Protein AF-A0AAU2X0P8-F1 (afdb_monomer_lite)

pLDDT: mean 92.14, std 5.9, range [72.81, 98.25]

Sequence (79 aa):
MYRYRCGQCCTTSPSVVSRTRLAEERTRHRDRFHGGHIPDGERVIEPRPFAPSDIPATQWIAGALLILAIVALAMIRHL

Foldseek 3Di:
DKWWADPVVRDIDDDDDDPVVRVVVVQVCCVVPVVSDDHPPIDIDDDDDDDPVNDDPVNVVVVVVVVVVVVVVVVVVVD

Radius of gyration: 22.88 Å; chains: 1; bounding box: 51×17×59 Å

Secondary structure (DSSP, 8-state):
-BEEE-TTT--BPPPBSSHHHHHHHHHHHHHHHSTT---TT-EEEPPPPP-GGGS-HHHHHHHHHHHHHHHHHHHHHH-

Structure (mmCIF, N/CA/C/O backbone):
data_AF-A0AAU2X0P8-F1
#
_entry.id   AF-A0AAU2X0P8-F1
#
loop_
_atom_site.group_PDB
_atom_site.id
_atom_site.type_symbol
_atom_site.label_atom_id
_atom_site.label_alt_id
_atom_site.label_comp_id
_atom_site.label_asym_id
_atom_site.label_entity_id
_atom_site.label_seq_id
_atom_site.pdbx_PDB_ins_code
_atom_site.Cartn_x
_atom_site.Cartn_y
_atom_site.Cartn_z
_atom_site.occupancy
_atom_site.B_iso_or_equiv
_atom_site.auth_seq_id
_atom_site.auth_comp_id
_atom_site.auth_asym_id
_atom_site.auth_atom_id
_atom_site.pdbx_PDB_model_num
ATOM 1 N N . MET A 1 1 ? -3.513 -1.532 -3.223 1.00 84.81 1 MET A N 1
ATOM 2 C CA . MET A 1 1 ? -4.256 -0.815 -2.165 1.00 84.81 1 MET A CA 1
ATOM 3 C C . MET A 1 1 ? -4.614 -1.800 -1.065 1.00 84.81 1 MET A C 1
ATOM 5 O O . MET A 1 1 ? -4.872 -2.953 -1.384 1.00 84.81 1 MET A O 1
ATOM 9 N N . TYR A 1 2 ? -4.607 -1.362 0.189 1.00 93.44 2 TYR A N 1
ATOM 10 C CA . TYR A 1 2 ? -4.813 -2.193 1.374 1.00 93.44 2 TYR A CA 1
ATOM 11 C C . TYR A 1 2 ? -6.128 -1.839 2.062 1.00 93.44 2 TYR A C 1
ATOM 13 O O . TYR A 1 2 ? -6.564 -0.687 2.007 1.00 93.44 2 TYR A O 1
ATOM 21 N N . ARG A 1 3 ? -6.746 -2.815 2.730 1.00 95.06 3 ARG A N 1
ATOM 22 C CA . ARG A 1 3 ? -7.944 -2.607 3.552 1.00 95.06 3 ARG A CA 1
ATOM 23 C C . ARG A 1 3 ? -7.829 -3.368 4.861 1.00 95.06 3 ARG A C 1
ATOM 25 O O . ARG A 1 3 ? -7.301 -4.480 4.904 1.00 95.06 3 ARG A O 1
ATOM 32 N N . TYR A 1 4 ? -8.342 -2.757 5.915 1.00 93.12 4 TYR A N 1
ATOM 33 C CA . TYR A 1 4 ? -8.435 -3.349 7.237 1.00 93.12 4 TYR A CA 1
ATOM 34 C C . TYR A 1 4 ? -9.831 -3.950 7.420 1.00 93.12 4 TYR A C 1
ATOM 36 O O . TYR A 1 4 ? -10.819 -3.294 7.086 1.00 93.12 4 TYR A O 1
ATOM 44 N N . ARG A 1 5 ? -9.930 -5.177 7.947 1.00 94.06 5 ARG A N 1
ATOM 45 C CA . ARG A 1 5 ? -11.211 -5.800 8.301 1.00 94.06 5 ARG A CA 1
ATOM 46 C C . ARG A 1 5 ? -11.181 -6.308 9.738 1.00 94.06 5 ARG A C 1
ATOM 48 O O . ARG A 1 5 ? -10.355 -7.152 10.087 1.00 94.06 5 ARG A O 1
ATOM 55 N N . CYS A 1 6 ? -12.130 -5.837 10.543 1.00 93.19 6 CYS A N 1
ATOM 56 C CA . CYS A 1 6 ? -12.369 -6.379 11.876 1.00 93.19 6 CYS A CA 1
ATOM 57 C C . CYS A 1 6 ? -13.362 -7.544 11.777 1.00 93.19 6 CYS A C 1
ATOM 59 O O . CYS A 1 6 ? -14.476 -7.367 11.279 1.00 93.19 6 CYS A O 1
ATOM 61 N N . GLY A 1 7 ? -12.967 -8.732 12.243 1.00 90.12 7 GLY A N 1
ATOM 62 C CA . GLY A 1 7 ? -13.839 -9.910 12.256 1.00 90.12 7 GLY A CA 1
ATOM 63 C C . GLY A 1 7 ? -15.037 -9.740 13.191 1.00 90.12 7 GLY A C 1
ATOM 64 O O . GLY A 1 7 ? -16.161 -10.044 12.808 1.00 90.12 7 GLY A O 1
ATOM 65 N N . GLN A 1 8 ? -14.810 -9.171 14.375 1.00 91.19 8 GLN A N 1
ATOM 66 C CA . GLN A 1 8 ? -15.834 -9.000 15.407 1.00 91.19 8 GLN A CA 1
ATOM 67 C C . GLN A 1 8 ? -16.867 -7.915 15.062 1.00 91.19 8 GLN A C 1
ATOM 69 O O . GLN A 1 8 ? -18.063 -8.128 15.224 1.00 91.19 8 GLN A O 1
ATOM 74 N N . CYS A 1 9 ? -16.429 -6.761 14.547 1.00 91.56 9 CYS A N 1
ATOM 75 C CA . CYS A 1 9 ? -17.342 -5.678 14.154 1.00 91.56 9 CYS A CA 1
ATOM 76 C C . CYS A 1 9 ? -17.966 -5.886 12.767 1.00 91.56 9 CYS 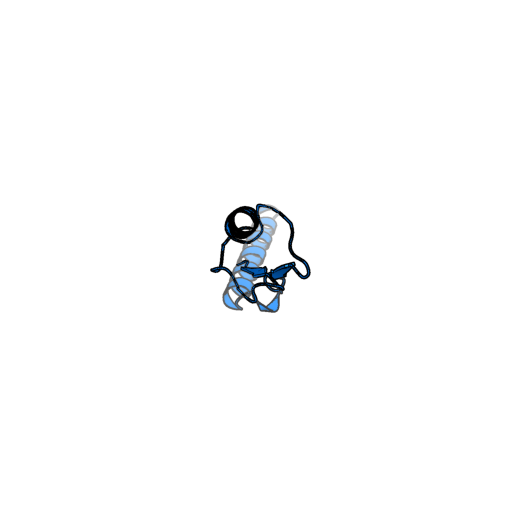A C 1
ATOM 78 O O . CYS A 1 9 ? -18.860 -5.136 12.389 1.00 91.56 9 CYS A O 1
ATOM 80 N N . CYS A 1 10 ? -17.451 -6.834 11.974 1.00 90.62 10 CYS A N 1
ATOM 81 C CA . CYS A 1 10 ? -17.801 -7.021 10.562 1.00 90.62 10 CYS A CA 1
ATOM 82 C C . CYS A 1 10 ? -17.625 -5.762 9.685 1.00 90.62 10 CYS A C 1
ATOM 84 O O . CYS A 1 10 ? -18.170 -5.684 8.584 1.00 90.62 10 CYS A O 1
ATOM 86 N N . THR A 1 11 ? -16.824 -4.789 10.127 1.00 91.00 11 THR A N 1
ATOM 87 C CA . THR A 1 11 ? -16.533 -3.555 9.390 1.00 91.00 11 THR A CA 1
ATOM 88 C C . THR A 1 11 ? -15.280 -3.705 8.530 1.00 91.00 11 THR A C 1
ATOM 90 O O . THR A 1 11 ? -14.329 -4.406 8.885 1.00 91.00 11 THR A O 1
ATOM 93 N N . THR A 1 12 ? -15.273 -3.028 7.380 1.00 94.88 12 THR A N 1
ATOM 94 C CA . THR A 1 12 ? -14.100 -2.916 6.500 1.00 94.88 12 THR A CA 1
ATOM 95 C C . THR A 1 12 ? -13.760 -1.443 6.313 1.00 94.88 12 THR A C 1
ATOM 97 O O . THR A 1 12 ? -14.646 -0.639 6.028 1.00 94.88 12 THR A O 1
ATOM 100 N N . SER A 1 13 ? -12.489 -1.082 6.477 1.00 93.56 13 SER A N 1
ATOM 101 C CA . SER A 1 13 ? -12.026 0.295 6.315 1.00 93.56 13 SER A CA 1
ATOM 102 C C . SER A 1 13 ? -12.110 0.762 4.855 1.00 93.56 13 SER A C 1
ATOM 104 O O . SER A 1 13 ? -12.103 -0.058 3.921 1.00 93.56 13 SER A O 1
ATOM 106 N N . PRO A 1 14 ? -12.077 2.086 4.624 1.00 94.81 14 PRO A N 1
ATOM 107 C CA . PRO A 1 14 ? -11.687 2.631 3.334 1.00 94.81 14 PRO A CA 1
ATOM 108 C C . PRO A 1 14 ? -10.342 2.064 2.853 1.00 94.81 14 PRO A C 1
ATOM 110 O O . PRO A 1 14 ? -9.512 1.585 3.632 1.00 94.81 14 PRO A O 1
ATOM 113 N N . SER A 1 15 ? -10.150 2.114 1.538 1.00 95.19 15 SER A N 1
ATOM 114 C CA . SER A 1 15 ? -8.933 1.663 0.866 1.00 95.19 15 SER A CA 1
ATOM 115 C C . SER A 1 15 ? -7.785 2.645 1.099 1.00 95.19 15 SER A C 1
ATOM 117 O O . SER A 1 15 ? -7.967 3.845 0.909 1.00 95.19 15 SER A O 1
ATOM 119 N N . VAL A 1 16 ? -6.598 2.146 1.448 1.00 96.12 16 VAL A N 1
ATOM 120 C CA . VAL A 1 16 ? -5.395 2.967 1.659 1.00 96.12 16 VAL A CA 1
ATOM 121 C C . VAL A 1 16 ? -4.235 2.532 0.765 1.00 96.12 16 VAL A C 1
ATOM 123 O O . VAL A 1 16 ? -4.165 1.398 0.283 1.00 96.12 16 VAL A O 1
ATOM 126 N N . VAL A 1 17 ? -3.305 3.451 0.513 1.00 94.56 17 VAL A N 1
ATOM 127 C CA . VAL A 1 17 ? -2.209 3.243 -0.449 1.00 94.56 17 VAL A CA 1
ATOM 128 C C . VAL A 1 17 ? -0.977 2.561 0.150 1.00 94.56 17 VAL A C 1
ATOM 130 O O . VAL A 1 17 ? -0.189 1.991 -0.598 1.00 94.56 17 VAL A O 1
ATOM 133 N N . SER A 1 18 ? -0.819 2.554 1.477 1.00 94.12 18 SER A N 1
ATOM 134 C CA . SER A 1 18 ? 0.368 2.001 2.143 1.00 94.12 18 SER A CA 1
ATOM 135 C C . SER A 1 18 ? 0.034 1.182 3.390 1.00 94.12 18 SER A C 1
ATOM 137 O O . SER A 1 18 ? -1.020 1.352 4.007 1.00 94.12 18 SER A O 1
ATOM 139 N N . ARG A 1 19 ? 0.971 0.308 3.783 1.00 93.44 19 ARG A N 1
ATOM 140 C CA . ARG A 1 19 ? 0.884 -0.490 5.018 1.00 93.44 19 ARG A CA 1
ATOM 141 C C . ARG A 1 19 ? 0.909 0.376 6.281 1.00 93.44 19 ARG A C 1
ATOM 143 O O . ARG A 1 19 ? 0.229 0.045 7.244 1.00 93.44 19 ARG A O 1
ATOM 150 N N . THR A 1 20 ? 1.620 1.503 6.268 1.00 95.75 20 THR A N 1
ATOM 151 C CA . THR A 1 20 ? 1.640 2.447 7.397 1.00 95.75 20 THR A CA 1
ATOM 152 C C . THR A 1 20 ? 0.260 3.052 7.638 1.00 95.75 20 THR A C 1
ATOM 154 O O . THR A 1 20 ? -0.258 2.969 8.746 1.00 95.75 20 THR A O 1
ATOM 157 N N . ARG A 1 21 ? -0.400 3.551 6.582 1.00 96.19 21 ARG A N 1
ATOM 158 C CA . ARG A 1 21 ? -1.772 4.075 6.690 1.00 96.19 21 ARG A CA 1
ATOM 159 C C . ARG A 1 21 ? -2.765 2.999 7.124 1.00 96.19 21 ARG A C 1
ATOM 161 O O . ARG A 1 21 ? -3.698 3.279 7.862 1.00 96.19 21 ARG A O 1
ATOM 168 N N . LEU A 1 22 ? -2.553 1.754 6.700 1.00 96.31 22 LEU A N 1
ATOM 169 C CA . LEU A 1 22 ? -3.366 0.630 7.156 1.00 96.31 22 LEU A CA 1
ATOM 170 C C . LEU A 1 22 ? -3.211 0.388 8.667 1.00 96.31 22 LEU A C 1
ATOM 172 O O . LEU A 1 22 ? -4.199 0.119 9.347 1.00 96.31 22 LEU A O 1
ATOM 176 N N . ALA A 1 23 ? -1.986 0.484 9.191 1.00 94.94 23 ALA A N 1
ATOM 177 C CA . ALA A 1 23 ? -1.725 0.355 10.620 1.00 94.94 23 ALA A CA 1
ATOM 178 C C . ALA A 1 23 ? -2.399 1.481 11.421 1.00 94.94 23 ALA A C 1
ATOM 180 O O . ALA A 1 23 ? -2.990 1.202 12.459 1.00 94.94 23 ALA A O 1
ATOM 181 N N . GLU A 1 24 ? -2.385 2.716 10.913 1.00 96.25 24 GLU A N 1
ATOM 182 C CA . GLU A 1 24 ? -3.102 3.852 11.513 1.00 96.25 24 GLU A CA 1
ATOM 183 C C . GLU A 1 24 ? -4.621 3.614 11.566 1.00 96.25 24 GLU A C 1
ATOM 185 O O . GLU A 1 24 ? -5.230 3.779 12.621 1.00 96.25 24 GLU A O 1
ATOM 190 N N . GLU A 1 25 ? -5.237 3.175 10.460 1.00 95.50 25 GLU A N 1
ATOM 191 C CA . GLU A 1 25 ? -6.673 2.846 10.401 1.00 95.50 25 GLU A CA 1
ATOM 192 C C . GLU A 1 25 ? -7.057 1.770 11.425 1.00 95.50 25 GLU A C 1
ATOM 194 O O . GLU A 1 25 ? -8.053 1.895 12.142 1.00 95.50 25 GLU A O 1
ATOM 199 N N . ARG A 1 26 ? -6.236 0.723 11.514 1.00 93.94 26 ARG A N 1
ATOM 200 C CA . ARG A 1 26 ? -6.395 -0.385 12.455 1.00 93.94 26 ARG A CA 1
ATOM 201 C C . ARG A 1 26 ? -6.289 0.081 13.904 1.00 93.94 26 ARG A C 1
ATOM 203 O O . ARG A 1 26 ? -7.168 -0.237 14.700 1.00 93.94 26 ARG A O 1
ATOM 210 N N . THR A 1 27 ? -5.254 0.846 14.246 1.00 95.31 27 THR A N 1
ATOM 211 C CA . THR A 1 27 ? -5.069 1.388 15.600 1.00 95.31 27 THR A CA 1
ATOM 212 C C . THR A 1 27 ? -6.225 2.308 15.977 1.00 95.31 27 THR A C 1
ATOM 214 O O . THR A 1 27 ? -6.861 2.087 17.002 1.00 95.31 27 THR A O 1
ATOM 217 N N . ARG A 1 28 ? -6.616 3.235 15.092 1.00 95.44 28 ARG A N 1
ATOM 218 C CA . ARG A 1 28 ? -7.764 4.124 15.327 1.00 95.44 28 ARG A CA 1
ATOM 219 C C . ARG A 1 28 ? -9.056 3.346 15.588 1.00 95.44 28 ARG A C 1
ATOM 221 O O . ARG A 1 28 ? -9.849 3.740 16.441 1.00 95.44 28 ARG A O 1
ATOM 228 N N . HIS A 1 29 ? -9.296 2.261 14.847 1.00 95.44 29 HIS A N 1
ATOM 229 C CA . HIS A 1 29 ? -10.453 1.391 15.078 1.00 95.44 29 HIS A CA 1
ATOM 230 C C . HIS A 1 29 ? -10.382 0.717 16.452 1.00 95.44 29 HIS A C 1
ATOM 232 O O . HIS A 1 29 ? -11.368 0.736 17.188 1.00 95.44 29 HIS A O 1
ATOM 238 N N . ARG A 1 30 ? -9.224 0.152 16.814 1.00 94.38 30 ARG A N 1
ATOM 239 C CA . ARG A 1 30 ? -9.022 -0.499 18.116 1.00 94.38 30 ARG A CA 1
ATOM 240 C C . ARG A 1 30 ? -9.239 0.465 19.268 1.00 94.38 30 ARG A C 1
ATOM 242 O O . ARG A 1 30 ? -9.987 0.135 20.180 1.00 94.38 30 ARG A O 1
ATOM 249 N N . ASP A 1 31 ? -8.664 1.656 19.204 1.00 96.31 31 ASP A N 1
ATOM 250 C CA . ASP A 1 31 ? -8.785 2.648 20.274 1.00 96.31 31 ASP A CA 1
ATOM 251 C C . ASP A 1 31 ? -10.243 3.066 20.480 1.00 96.31 31 ASP A C 1
ATOM 253 O O . ASP A 1 31 ? -10.718 3.171 21.608 1.00 96.31 31 ASP A O 1
ATOM 257 N N . ARG A 1 32 ? -10.992 3.233 19.383 1.00 95.50 32 ARG A N 1
ATOM 258 C CA . ARG A 1 32 ? -12.380 3.702 19.432 1.00 95.50 32 ARG A CA 1
ATOM 259 C C . ARG A 1 32 ? -13.394 2.627 19.828 1.00 95.50 32 ARG A C 1
ATOM 261 O O . ARG A 1 32 ? -14.384 2.962 20.470 1.00 95.50 32 ARG A O 1
ATOM 268 N N . PHE A 1 33 ? -13.193 1.376 19.411 1.00 94.31 33 PHE A N 1
ATOM 269 C CA . PHE A 1 33 ? -14.207 0.315 19.542 1.00 94.31 33 PHE A CA 1
ATOM 270 C C . PHE A 1 33 ? -13.784 -0.865 20.423 1.00 94.31 33 PHE A C 1
ATOM 272 O O . PHE A 1 33 ? -14.640 -1.636 20.846 1.00 94.31 33 PHE A O 1
ATOM 279 N N . HIS A 1 34 ? -12.490 -1.006 20.713 1.00 93.25 34 HIS A N 1
ATOM 280 C CA . HIS A 1 34 ? -11.928 -2.118 21.487 1.00 93.25 34 HIS A CA 1
ATOM 281 C C . HIS A 1 34 ? -10.998 -1.650 22.621 1.00 93.25 34 HIS A C 1
ATOM 283 O O . HIS A 1 34 ? -10.250 -2.459 23.161 1.00 93.25 34 HIS A O 1
ATOM 289 N N . GLY A 1 35 ? -10.998 -0.356 22.971 1.00 93.12 35 GLY A N 1
ATOM 290 C CA . GLY A 1 35 ? -10.138 0.194 24.029 1.00 93.12 35 GLY A CA 1
ATOM 291 C C . GLY A 1 35 ? -8.635 0.035 23.761 1.00 93.12 35 GLY A C 1
ATOM 292 O O . GLY A 1 35 ? -7.848 -0.040 24.697 1.00 93.12 35 GLY A O 1
ATOM 293 N N . GLY A 1 36 ? -8.243 -0.084 22.490 1.00 90.69 36 GLY A N 1
ATOM 294 C CA . GLY A 1 36 ? -6.863 -0.332 22.060 1.00 90.69 36 GLY A CA 1
ATOM 295 C C . GLY A 1 36 ? -6.476 -1.815 21.999 1.00 90.69 36 GLY A C 1
ATOM 296 O O . GLY A 1 36 ? -5.412 -2.155 21.476 1.00 90.69 36 GLY A O 1
ATOM 297 N N . HIS A 1 37 ? -7.341 -2.723 22.462 1.00 88.12 37 HIS A N 1
ATOM 298 C CA . HIS A 1 37 ? -7.081 -4.159 22.413 1.00 88.12 37 HIS 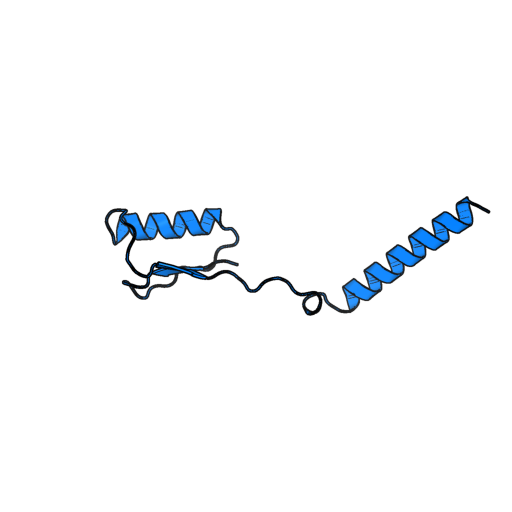A CA 1
ATOM 299 C C . HIS A 1 37 ? -7.195 -4.723 20.994 1.00 88.12 37 HIS A C 1
ATOM 301 O O . HIS A 1 37 ? -7.862 -4.164 20.121 1.00 88.12 37 HIS A O 1
ATOM 307 N N . ILE A 1 38 ? -6.513 -5.847 20.765 1.00 85.50 38 ILE A N 1
ATOM 308 C CA . ILE A 1 38 ? -6.548 -6.574 19.496 1.00 85.50 38 ILE A CA 1
ATOM 309 C C . ILE A 1 38 ? -7.766 -7.506 19.516 1.00 85.50 38 ILE A C 1
ATOM 311 O O . ILE A 1 38 ? -7.769 -8.438 20.317 1.00 85.50 38 ILE A O 1
ATOM 315 N N . PRO A 1 39 ? -8.793 -7.270 18.683 1.00 82.69 39 PRO A N 1
ATOM 316 C CA . PRO A 1 39 ? -9.959 -8.138 18.613 1.00 82.69 39 PRO A CA 1
ATOM 317 C C . PRO A 1 39 ? -9.647 -9.457 17.900 1.00 82.69 39 PRO A C 1
ATOM 319 O O . PRO A 1 39 ? -8.811 -9.524 16.992 1.00 82.69 39 PRO A O 1
ATOM 322 N N . ASP A 1 40 ? -10.393 -10.497 18.258 1.00 81.50 40 ASP A N 1
ATOM 323 C CA . ASP A 1 40 ? -10.290 -11.795 17.602 1.00 81.50 40 ASP A CA 1
ATOM 324 C C . ASP A 1 40 ? -10.716 -11.723 16.128 1.00 81.50 40 ASP A C 1
ATOM 326 O O . ASP A 1 40 ? -11.656 -11.023 15.733 1.00 81.50 40 ASP A O 1
ATOM 330 N N . GLY A 1 41 ? -10.012 -12.478 15.282 1.00 73.94 41 GLY A N 1
ATOM 331 C CA . GLY A 1 41 ? -10.340 -12.595 13.860 1.00 73.94 41 GLY A CA 1
ATOM 332 C C . GLY A 1 41 ? -10.050 -11.345 13.023 1.00 73.94 41 GLY A C 1
ATOM 333 O O . GLY A 1 41 ? -10.515 -11.261 11.884 1.00 73.94 41 GLY A O 1
ATOM 334 N N . GLU A 1 42 ? -9.289 -10.386 13.552 1.00 75.50 42 GLU A N 1
ATOM 335 C CA . GLU A 1 42 ? -8.765 -9.250 12.798 1.00 75.50 42 GLU A CA 1
ATOM 336 C C . GLU A 1 42 ? -7.866 -9.707 11.633 1.00 75.50 42 GLU A C 1
ATOM 338 O O . GLU A 1 42 ? -6.983 -10.547 11.818 1.00 75.50 42 GLU A O 1
ATOM 343 N N . ARG A 1 43 ? -8.072 -9.168 10.419 1.00 79.56 43 ARG A N 1
ATOM 344 C CA . ARG A 1 43 ? -7.252 -9.521 9.244 1.00 79.56 43 ARG A CA 1
ATOM 345 C C . ARG A 1 43 ? -6.927 -8.314 8.373 1.00 79.56 43 ARG A C 1
ATOM 347 O O . ARG A 1 43 ? -7.753 -7.427 8.146 1.00 79.56 43 ARG A O 1
ATOM 354 N N . VAL A 1 44 ? -5.717 -8.334 7.819 1.00 80.69 44 VAL A N 1
ATOM 355 C CA . VAL A 1 44 ? -5.302 -7.445 6.733 1.00 80.69 44 VAL A CA 1
ATOM 356 C C . VAL A 1 44 ? -5.674 -8.093 5.406 1.00 80.69 44 VAL A C 1
ATOM 358 O O . VAL A 1 44 ? -5.290 -9.230 5.144 1.00 80.69 44 VAL A O 1
ATOM 361 N N . ILE A 1 45 ? -6.408 -7.366 4.565 1.00 84.19 45 ILE A N 1
ATOM 362 C CA . ILE A 1 45 ? -6.674 -7.789 3.190 1.00 84.19 45 ILE A CA 1
ATOM 363 C C . ILE A 1 45 ? -5.585 -7.173 2.314 1.00 84.19 45 ILE A C 1
ATOM 365 O O . ILE A 1 45 ? -5.580 -5.963 2.057 1.00 84.19 45 ILE A O 1
ATOM 369 N N . GLU A 1 46 ? -4.636 -8.009 1.901 1.00 85.19 46 GLU A N 1
ATOM 370 C CA . GLU A 1 46 ? -3.565 -7.609 0.995 1.00 85.19 46 GLU A CA 1
ATOM 371 C C . GLU A 1 46 ? -4.057 -7.587 -0.459 1.00 85.19 46 GLU A C 1
ATOM 373 O O . GLU A 1 46 ? -4.895 -8.405 -0.850 1.00 85.19 46 GLU A O 1
ATOM 378 N N . PRO A 1 47 ? -3.566 -6.644 -1.281 1.00 81.25 47 PRO A N 1
ATOM 379 C CA . PRO A 1 47 ? -3.795 -6.710 -2.715 1.00 81.25 47 PRO A CA 1
ATOM 380 C C . PRO A 1 47 ? -3.151 -7.978 -3.287 1.00 81.25 47 PRO A C 1
ATOM 382 O O . PRO A 1 47 ? -2.113 -8.425 -2.795 1.00 81.25 47 PRO A O 1
ATOM 385 N N . ARG A 1 48 ? -3.736 -8.531 -4.358 1.00 87.75 48 ARG A N 1
ATOM 386 C CA . ARG A 1 48 ? -3.104 -9.646 -5.073 1.00 87.75 48 ARG A CA 1
ATOM 387 C C . ARG A 1 48 ? -1.687 -9.247 -5.521 1.00 87.75 48 ARG A C 1
ATOM 389 O O . ARG A 1 48 ? -1.504 -8.091 -5.919 1.00 87.75 48 ARG A O 1
ATOM 396 N N . PRO A 1 49 ? -0.708 -10.167 -5.479 1.00 85.81 49 PRO A N 1
ATOM 397 C CA . PRO A 1 49 ? 0.618 -9.907 -6.019 1.00 85.81 49 PRO A CA 1
ATOM 398 C C . PRO A 1 49 ? 0.545 -9.474 -7.484 1.00 85.81 49 PRO A C 1
ATOM 400 O O . PRO A 1 49 ? -0.317 -9.936 -8.236 1.00 85.81 49 PRO A O 1
ATOM 403 N N . PHE A 1 50 ? 1.459 -8.587 -7.871 1.00 88.38 50 PHE A N 1
ATOM 404 C CA . PHE A 1 50 ? 1.631 -8.187 -9.262 1.00 88.38 50 PHE A CA 1
ATOM 405 C C . PHE A 1 50 ? 2.157 -9.374 -10.075 1.00 88.38 50 PHE A C 1
ATOM 407 O O . PHE A 1 50 ? 3.139 -10.005 -9.682 1.00 88.38 50 PHE A O 1
ATOM 414 N N . ALA A 1 51 ? 1.509 -9.676 -11.194 1.00 91.50 51 ALA A N 1
ATOM 415 C CA . ALA A 1 51 ? 1.886 -10.743 -12.110 1.00 91.50 51 ALA A CA 1
ATOM 416 C C . ALA A 1 51 ? 2.410 -10.163 -13.437 1.00 91.50 51 ALA A C 1
ATOM 418 O O . ALA A 1 51 ? 1.983 -9.083 -13.840 1.00 91.50 51 ALA A O 1
ATOM 419 N N . PRO A 1 52 ? 3.272 -10.880 -14.186 1.00 90.12 52 PRO A N 1
ATOM 420 C CA . PRO A 1 52 ? 3.725 -10.433 -15.509 1.00 90.12 52 PRO A CA 1
ATOM 421 C C . PRO A 1 52 ? 2.583 -10.148 -16.499 1.00 90.12 52 PRO A C 1
ATOM 423 O O . PRO A 1 52 ? 2.720 -9.293 -17.371 1.00 90.12 52 PRO A O 1
ATOM 426 N N . SER A 1 53 ? 1.442 -10.826 -16.339 1.00 91.38 53 SER A N 1
ATOM 427 C CA . SER A 1 53 ? 0.219 -10.598 -17.118 1.00 91.38 53 SER A CA 1
ATOM 428 C C . SER A 1 53 ? -0.458 -9.252 -16.837 1.00 91.38 53 SER A C 1
ATOM 430 O O . SER A 1 53 ? -1.320 -8.841 -17.605 1.00 91.38 53 SER A O 1
ATOM 432 N N . ASP A 1 54 ? -0.099 -8.574 -15.744 1.00 91.88 54 ASP A N 1
ATOM 433 C CA . ASP A 1 54 ? -0.628 -7.251 -15.396 1.00 91.88 54 ASP A CA 1
ATOM 434 C C . ASP A 1 54 ? 0.071 -6.117 -16.164 1.00 91.88 54 ASP A C 1
ATOM 436 O O . ASP A 1 54 ? -0.372 -4.971 -16.102 1.00 91.88 54 ASP A O 1
ATOM 440 N N . ILE A 1 55 ? 1.156 -6.422 -16.888 1.00 92.81 55 ILE A N 1
ATOM 441 C CA . ILE A 1 55 ? 1.896 -5.467 -17.717 1.00 92.81 55 ILE A CA 1
ATOM 442 C C . ILE A 1 55 ? 1.207 -5.359 -19.092 1.00 92.81 55 ILE A C 1
ATOM 444 O O . ILE A 1 55 ? 1.137 -6.356 -19.816 1.00 92.81 55 ILE A O 1
ATOM 448 N N . PRO A 1 56 ? 0.734 -4.168 -19.509 1.00 95.12 56 PRO A N 1
ATOM 449 C CA . PRO A 1 56 ? 0.187 -3.946 -20.844 1.00 95.12 56 PRO A CA 1
ATOM 450 C C . PRO A 1 56 ? 1.160 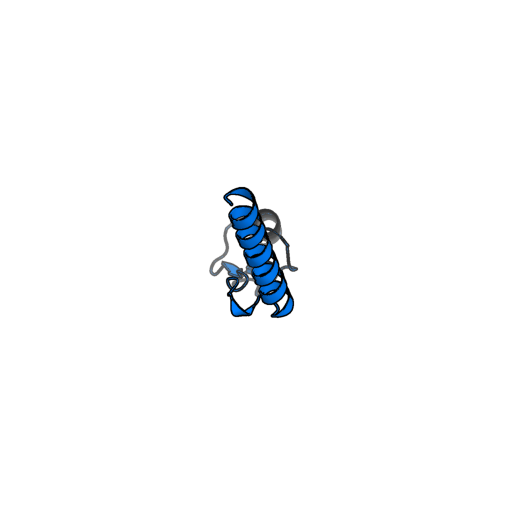-4.349 -21.957 1.00 95.12 56 PRO A C 1
ATOM 452 O O . PRO A 1 56 ? 2.356 -4.059 -21.891 1.00 95.12 56 PRO A O 1
ATOM 455 N N . ALA A 1 57 ? 0.639 -4.932 -23.041 1.00 94.00 57 ALA A N 1
ATOM 456 C CA . ALA A 1 57 ? 1.447 -5.349 -24.193 1.00 94.00 57 ALA A CA 1
ATOM 457 C C . ALA A 1 57 ? 2.297 -4.203 -24.779 1.00 94.00 57 ALA A C 1
ATOM 459 O O . ALA A 1 57 ? 3.426 -4.417 -25.215 1.00 94.00 57 ALA A O 1
ATOM 460 N N . THR A 1 58 ? 1.791 -2.969 -24.734 1.00 95.75 58 THR A N 1
ATOM 461 C CA . THR A 1 58 ? 2.515 -1.770 -25.181 1.00 95.75 58 THR A CA 1
ATOM 462 C C . THR A 1 58 ? 3.790 -1.514 -24.378 1.00 95.75 58 THR A C 1
ATOM 464 O O . THR A 1 58 ? 4.799 -1.118 -24.958 1.00 95.75 58 THR A O 1
ATOM 467 N N . GLN A 1 59 ? 3.784 -1.779 -23.068 1.00 96.06 59 GLN A N 1
ATOM 468 C CA . GLN A 1 59 ? 4.969 -1.635 -22.219 1.00 96.06 59 GLN A CA 1
ATOM 469 C C . GLN A 1 59 ? 6.008 -2.717 -22.518 1.00 96.06 59 GLN A C 1
ATOM 471 O O . GLN A 1 59 ? 7.198 -2.415 -22.573 1.00 96.06 59 GLN A O 1
ATOM 476 N N . TRP A 1 60 ? 5.565 -3.949 -22.788 1.00 95.75 60 TRP A N 1
ATOM 477 C CA . TRP A 1 60 ? 6.450 -5.023 -23.242 1.00 95.75 60 TRP A CA 1
ATOM 478 C C . TRP A 1 60 ? 7.147 -4.675 -24.557 1.00 95.75 60 TRP A C 1
ATOM 480 O O . TRP A 1 60 ? 8.366 -4.800 -24.655 1.00 95.75 60 TRP A O 1
ATOM 490 N N . ILE A 1 61 ? 6.389 -4.187 -25.544 1.00 96.81 61 ILE A N 1
ATOM 491 C CA . ILE A 1 61 ? 6.933 -3.780 -26.846 1.00 96.81 61 ILE A CA 1
ATOM 492 C C . ILE A 1 61 ? 7.939 -2.639 -26.676 1.00 96.81 61 ILE A C 1
ATOM 494 O O . ILE A 1 61 ? 9.053 -2.722 -27.189 1.00 96.81 61 ILE A O 1
ATOM 498 N N . ALA A 1 62 ? 7.578 -1.592 -25.930 1.00 97.50 62 ALA A N 1
ATOM 499 C CA . ALA A 1 62 ? 8.469 -0.460 -25.692 1.00 97.50 62 ALA A CA 1
ATOM 500 C C . ALA A 1 62 ? 9.769 -0.888 -24.990 1.00 97.50 62 ALA A C 1
ATOM 502 O O . ALA A 1 62 ? 10.854 -0.476 -25.400 1.00 97.50 62 ALA A O 1
ATOM 503 N N . GLY A 1 63 ? 9.672 -1.756 -23.977 1.00 96.81 63 GLY A N 1
ATOM 504 C CA . GLY A 1 63 ? 10.835 -2.313 -23.286 1.00 96.81 63 GLY A CA 1
ATOM 505 C C . GLY A 1 63 ? 11.734 -3.135 -24.213 1.00 96.81 63 GLY A C 1
ATOM 506 O O . GLY A 1 63 ? 12.951 -2.961 -24.196 1.00 96.81 63 GLY A O 1
ATOM 507 N N . ALA A 1 64 ? 11.146 -3.974 -25.070 1.00 97.25 64 ALA A N 1
ATOM 508 C CA . ALA A 1 64 ? 11.892 -4.770 -26.043 1.00 97.25 64 ALA A CA 1
ATOM 509 C C . ALA A 1 64 ? 12.631 -3.892 -27.066 1.00 97.25 64 ALA A C 1
ATOM 511 O O . ALA A 1 64 ? 13.815 -4.109 -27.323 1.00 97.25 64 ALA A O 1
ATOM 512 N N . LEU A 1 65 ? 11.960 -2.869 -27.608 1.00 98.25 65 LEU A N 1
ATOM 513 C CA . LEU A 1 65 ? 12.568 -1.915 -28.541 1.00 98.25 65 LEU A CA 1
ATOM 514 C C . LEU A 1 65 ? 13.715 -1.134 -27.894 1.00 98.25 65 LEU A C 1
ATOM 516 O O . LEU A 1 65 ? 14.752 -0.937 -28.527 1.00 98.25 65 LEU A O 1
ATOM 520 N N . LEU A 1 66 ? 13.558 -0.724 -26.633 1.00 98.25 66 LEU A N 1
ATOM 521 C CA . LEU A 1 66 ? 14.605 -0.021 -25.896 1.00 98.25 66 LEU A CA 1
ATOM 522 C C . LEU A 1 66 ? 15.848 -0.899 -25.708 1.00 98.25 66 LEU A C 1
ATOM 524 O O . LEU A 1 66 ? 16.960 -0.445 -25.972 1.00 98.25 66 LEU A O 1
ATOM 528 N N . ILE A 1 67 ? 15.671 -2.161 -25.302 1.00 98.25 67 ILE A N 1
ATOM 529 C CA . ILE A 1 67 ? 16.779 -3.117 -25.164 1.00 98.25 67 ILE A CA 1
ATOM 530 C C . ILE A 1 67 ? 17.478 -3.322 -26.512 1.00 98.25 67 ILE A C 1
ATOM 532 O O . ILE A 1 67 ? 18.704 -3.244 -26.578 1.00 98.25 67 ILE A O 1
ATOM 536 N N . LEU A 1 68 ? 16.714 -3.529 -27.591 1.00 98.19 68 LEU A N 1
ATOM 537 C CA . LEU A 1 68 ? 17.261 -3.706 -28.938 1.00 98.19 68 LEU A CA 1
ATOM 538 C C . LEU A 1 68 ? 18.107 -2.496 -29.364 1.00 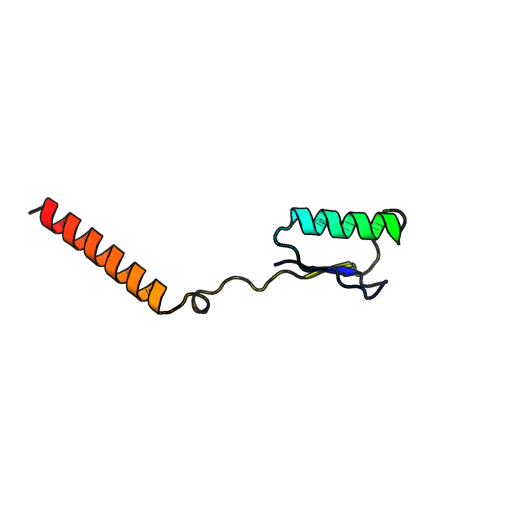98.19 68 LEU A C 1
ATOM 540 O O . LEU A 1 68 ? 19.218 -2.667 -29.862 1.00 98.19 68 LEU A O 1
ATOM 544 N N . ALA A 1 69 ? 17.610 -1.280 -29.129 1.00 98.12 69 ALA A N 1
ATOM 545 C CA . ALA A 1 69 ? 18.321 -0.047 -29.451 1.00 98.12 69 ALA A CA 1
ATOM 546 C C . ALA A 1 69 ? 19.632 0.092 -28.659 1.00 98.12 69 ALA A C 1
ATOM 548 O O . ALA A 1 69 ? 20.654 0.468 -29.232 1.00 98.12 69 ALA A O 1
ATOM 549 N N . ILE A 1 70 ? 19.626 -0.251 -27.365 1.00 98.19 70 ILE A N 1
ATOM 550 C CA . ILE A 1 70 ? 20.830 -0.234 -26.520 1.00 98.19 70 ILE A CA 1
ATOM 551 C C . ILE A 1 70 ? 21.869 -1.237 -27.036 1.00 98.19 70 ILE A C 1
ATOM 553 O O . ILE A 1 70 ? 23.040 -0.883 -27.169 1.00 98.19 70 ILE A O 1
ATOM 557 N N . VAL A 1 71 ? 21.452 -2.465 -27.361 1.00 97.88 71 VAL A N 1
ATOM 558 C CA . VAL A 1 71 ? 22.349 -3.503 -27.900 1.00 97.88 71 VAL A CA 1
ATOM 559 C C . VAL A 1 71 ? 22.933 -3.072 -29.243 1.00 97.88 71 VAL A C 1
ATOM 561 O O . VAL A 1 71 ? 24.146 -3.139 -29.428 1.00 97.88 71 VAL A O 1
ATOM 564 N N . ALA A 1 72 ? 22.097 -2.575 -30.157 1.00 97.56 72 ALA A N 1
ATOM 565 C CA . ALA A 1 72 ? 22.543 -2.084 -31.457 1.00 97.56 72 ALA A CA 1
ATOM 566 C C . ALA A 1 72 ? 23.564 -0.946 -31.310 1.00 97.56 72 ALA A C 1
ATOM 568 O O . ALA A 1 72 ? 24.617 -0.970 -31.944 1.00 97.56 72 ALA A O 1
ATOM 569 N N . LEU A 1 73 ? 23.294 0.018 -30.423 1.00 97.81 73 LEU A N 1
ATOM 570 C CA . LEU A 1 73 ? 24.218 1.111 -30.140 1.00 97.81 73 LEU A CA 1
ATOM 571 C C . LEU A 1 73 ? 25.548 0.600 -29.573 1.00 97.81 73 LEU A C 1
ATOM 573 O O . LEU A 1 73 ? 26.603 1.074 -29.987 1.00 97.81 73 LEU A O 1
ATOM 577 N N . ALA A 1 74 ? 25.515 -0.359 -28.646 1.00 97.19 74 ALA A N 1
ATOM 578 C CA . ALA A 1 74 ? 26.726 -0.949 -28.085 1.00 97.19 74 ALA A CA 1
ATOM 579 C C . ALA A 1 74 ? 27.562 -1.640 -29.171 1.00 97.19 74 ALA A C 1
ATOM 581 O O . ALA A 1 74 ? 28.762 -1.399 -29.256 1.00 97.19 74 ALA A O 1
ATOM 582 N N . MET A 1 75 ? 26.929 -2.423 -30.050 1.00 95.88 75 MET A N 1
ATOM 583 C CA . MET A 1 75 ? 27.611 -3.082 -31.167 1.00 95.88 75 MET A CA 1
ATOM 584 C C . MET A 1 75 ? 28.267 -2.079 -32.119 1.00 95.88 75 MET A C 1
ATOM 586 O O . MET A 1 75 ? 29.431 -2.252 -32.460 1.00 95.88 75 MET A O 1
ATOM 590 N N . ILE A 1 76 ? 27.560 -1.007 -32.492 1.00 96.38 76 ILE A N 1
ATOM 591 C CA . ILE A 1 76 ? 28.095 0.051 -33.367 1.00 96.38 76 ILE A CA 1
ATOM 592 C C . ILE A 1 76 ? 29.321 0.728 -32.744 1.00 96.38 76 ILE A C 1
ATOM 594 O O . ILE A 1 76 ? 30.239 1.098 -33.461 1.00 96.38 76 ILE A O 1
ATOM 598 N N . ARG A 1 77 ? 29.363 0.889 -31.416 1.00 91.56 77 ARG A N 1
ATOM 599 C CA . ARG A 1 77 ? 30.509 1.501 -30.717 1.00 91.56 77 ARG A CA 1
ATOM 600 C C . ARG A 1 77 ? 31.739 0.594 -30.622 1.00 91.56 77 ARG A C 1
ATOM 602 O O . ARG A 1 77 ? 32.805 1.093 -30.272 1.00 91.56 77 ARG A O 1
ATOM 609 N N . HIS A 1 78 ? 31.578 -0.708 -30.843 1.00 82.81 78 HIS A N 1
ATOM 610 C CA . HIS A 1 78 ? 32.651 -1.705 -30.769 1.00 82.81 78 HIS A CA 1
ATOM 611 C C . HIS A 1 78 ? 33.184 -2.141 -32.145 1.00 82.81 78 HIS A C 1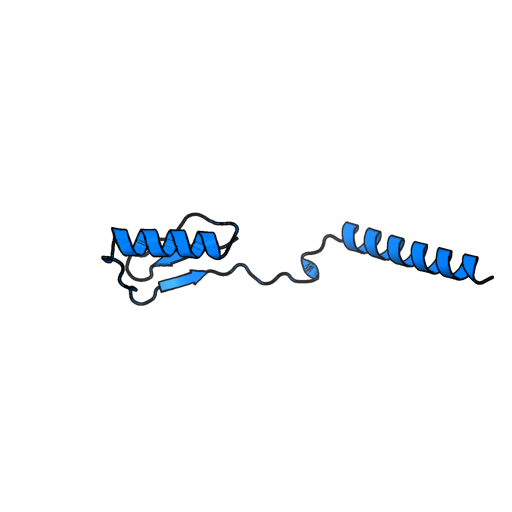
ATOM 613 O O . HIS A 1 78 ? 34.122 -2.937 -32.190 1.00 82.81 78 HIS A O 1
ATOM 619 N N . LEU A 1 79 ? 32.588 -1.640 -33.230 1.00 72.81 79 LEU A N 1
ATOM 620 C CA . LEU A 1 79 ? 33.048 -1.767 -34.617 1.00 72.81 79 LEU A CA 1
ATOM 621 C C . LEU A 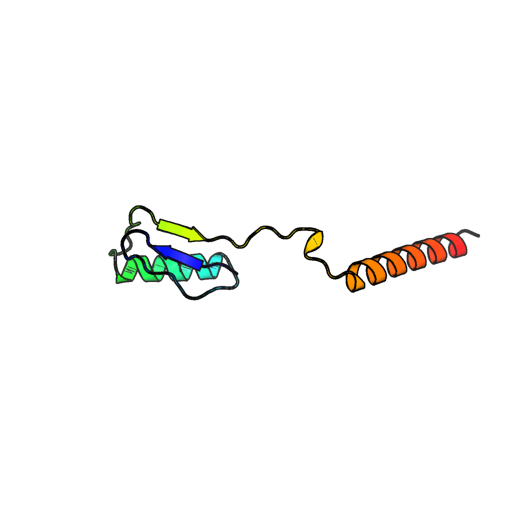1 79 ? 33.945 -0.580 -34.986 1.00 72.81 79 LEU A C 1
ATOM 623 O O . LEU A 1 79 ? 34.915 -0.815 -35.737 1.00 72.81 79 LEU A O 1
#